Protein AF-A0A1V1NSJ6-F1 (afdb_monomer)

pLDDT: mean 90.1, std 6.41, range [59.19, 97.81]

Mean predicted aligned error: 5.03 Å

Secondary structure (DSSP, 8-state):
--HHHHHHHHHHHHHH--SSS----------TTSHHHHHHHHTT-S-SS-HHHHHHHH---TTS--S--STTS-HHHHHHHHHHHHHHHHHHHHHHHHHHHHHHHHHHHHS--PPTT--S----

Organism: NCBI:txid890399

Foldseek 3Di:
DDLVVLVVVLVVCLVPPPLPDQDADWDDQLQPPDPLLVVCVVVVQADPPCRNVSSVVQCPDRRFQSGPSPVVADSVRVSVSRVVSSVSSVVSSVVVVVVVVVVQVCCCPVVVDHPDPDPDDDDD

Radius of gyration: 20.66 Å; Cα contacts (8 Å, |Δi|>4): 93; chains: 1; bounding box: 44×29×56 Å

Structure (mmCIF, N/CA/C/O backbone):
data_AF-A0A1V1NSJ6-F1
#
_entry.id   AF-A0A1V1NSJ6-F1
#
loop_
_atom_site.group_PDB
_atom_site.id
_atom_site.type_symbol
_atom_site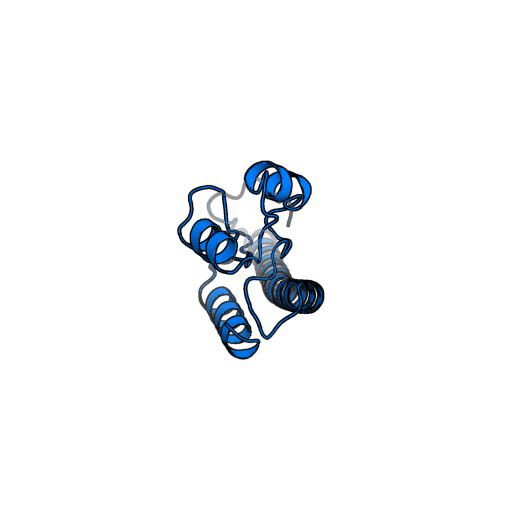.label_atom_id
_atom_site.label_alt_id
_atom_site.label_comp_id
_atom_site.label_asym_id
_atom_site.label_entity_id
_atom_site.label_seq_id
_atom_site.pdbx_PDB_ins_code
_atom_site.Cartn_x
_atom_site.Cartn_y
_atom_site.Cartn_z
_atom_site.occupancy
_atom_site.B_iso_or_equiv
_atom_site.auth_seq_id
_atom_site.auth_comp_id
_atom_site.auth_asym_id
_atom_site.auth_atom_id
_atom_site.pdbx_PDB_model_num
ATOM 1 N N . ASP A 1 1 ? -5.123 -8.841 10.507 1.00 81.50 1 ASP A N 1
ATOM 2 C CA . ASP A 1 1 ? -3.839 -8.876 9.782 1.00 81.50 1 ASP A CA 1
ATOM 3 C C . ASP A 1 1 ? -2.675 -8.713 10.741 1.00 81.50 1 ASP A C 1
ATOM 5 O O . ASP A 1 1 ? -2.876 -8.225 11.846 1.00 81.50 1 ASP A O 1
ATOM 9 N N . THR A 1 2 ? -1.492 -9.155 10.332 1.00 88.75 2 THR A N 1
ATOM 10 C CA . THR A 1 2 ? -0.209 -8.993 11.025 1.00 88.75 2 THR A CA 1
ATOM 11 C C . THR A 1 2 ? 0.884 -8.664 9.999 1.00 88.75 2 THR A C 1
ATOM 13 O O . THR A 1 2 ? 0.650 -8.695 8.789 1.00 88.75 2 THR A O 1
ATOM 16 N N . ASP A 1 3 ? 2.095 -8.400 10.474 1.00 89.44 3 ASP A N 1
ATOM 17 C CA . ASP A 1 3 ? 3.329 -8.379 9.677 1.00 89.44 3 ASP A CA 1
ATOM 18 C C . ASP A 1 3 ? 3.437 -9.558 8.693 1.00 89.44 3 ASP A C 1
ATOM 20 O O . ASP A 1 3 ? 3.545 -9.355 7.489 1.00 89.44 3 ASP A O 1
ATOM 24 N N . LYS A 1 4 ? 3.262 -10.791 9.171 1.00 93.75 4 LYS A N 1
ATOM 25 C CA . LYS A 1 4 ? 3.343 -12.013 8.359 1.00 93.75 4 LYS A CA 1
ATOM 26 C C . LYS A 1 4 ? 2.284 -12.093 7.267 1.00 93.75 4 LYS A C 1
ATOM 28 O O . LYS A 1 4 ? 2.521 -12.691 6.219 1.00 93.75 4 LYS A O 1
ATOM 33 N N . THR A 1 5 ? 1.078 -11.570 7.502 1.00 95.00 5 THR A N 1
ATOM 34 C CA . THR A 1 5 ? 0.053 -11.548 6.444 1.00 95.00 5 THR A CA 1
ATOM 35 C C . THR A 1 5 ? 0.359 -10.472 5.408 1.00 95.00 5 THR A C 1
ATOM 37 O O . THR A 1 5 ? 0.084 -10.686 4.230 1.00 95.00 5 THR A O 1
ATOM 40 N N . LEU A 1 6 ? 0.964 -9.354 5.825 1.00 95.69 6 LEU A N 1
ATOM 41 C CA . LEU A 1 6 ? 1.423 -8.305 4.919 1.00 95.69 6 LEU A CA 1
ATOM 42 C C . LEU A 1 6 ? 2.605 -8.775 4.058 1.00 95.69 6 LEU A C 1
ATOM 44 O O . LEU A 1 6 ? 2.581 -8.568 2.849 1.00 95.69 6 LEU A O 1
ATOM 48 N N . GLU A 1 7 ? 3.578 -9.478 4.642 1.00 97.19 7 GLU A N 1
ATOM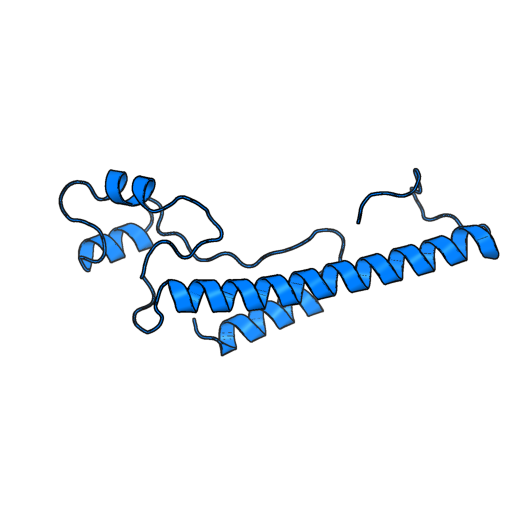 49 C CA . GLU A 1 7 ? 4.691 -10.112 3.918 1.00 97.19 7 GLU A CA 1
ATOM 50 C C . GLU A 1 7 ? 4.182 -11.033 2.805 1.00 97.19 7 GLU A C 1
ATOM 52 O O . GLU A 1 7 ? 4.567 -10.887 1.648 1.00 97.19 7 GLU A O 1
ATOM 57 N N . LYS A 1 8 ? 3.222 -11.912 3.115 1.00 97.69 8 LYS A N 1
ATOM 58 C CA . LYS A 1 8 ? 2.601 -12.793 2.113 1.00 97.69 8 LYS A CA 1
ATOM 59 C C . LYS A 1 8 ? 1.876 -12.025 1.009 1.00 97.69 8 LYS A C 1
ATOM 61 O O . LYS A 1 8 ? 1.865 -12.470 -0.136 1.00 97.69 8 LYS A O 1
ATOM 66 N N . ALA A 1 9 ? 1.255 -10.890 1.332 1.00 96.69 9 ALA A N 1
ATOM 67 C CA . ALA A 1 9 ? 0.618 -10.041 0.330 1.00 96.69 9 ALA A CA 1
ATOM 68 C C . ALA A 1 9 ? 1.659 -9.398 -0.605 1.00 96.69 9 ALA A C 1
ATOM 70 O O . ALA A 1 9 ? 1.452 -9.373 -1.818 1.00 96.69 9 ALA A O 1
ATOM 71 N N . VAL A 1 10 ? 2.794 -8.945 -0.061 1.00 97.31 10 VAL A N 1
ATOM 72 C CA . VAL A 1 10 ? 3.933 -8.437 -0.843 1.00 97.31 10 VAL A CA 1
ATOM 73 C C . VAL A 1 10 ? 4.500 -9.532 -1.744 1.00 97.31 10 VAL A C 1
ATOM 75 O O . VAL A 1 10 ? 4.651 -9.314 -2.945 1.00 97.31 10 VAL A O 1
ATOM 78 N N . GLU A 1 11 ? 4.754 -10.726 -1.204 1.00 97.00 11 GLU A N 1
ATOM 79 C CA . GLU A 1 11 ? 5.225 -11.886 -1.972 1.00 97.00 11 GLU A CA 1
ATOM 80 C C . GLU A 1 11 ? 4.268 -12.240 -3.111 1.00 97.00 11 GLU A C 1
ATOM 82 O O . GLU A 1 11 ? 4.705 -12.476 -4.240 1.00 97.00 11 GLU A O 1
ATOM 87 N N . PHE A 1 12 ? 2.961 -12.239 -2.840 1.00 96.12 12 PHE A N 1
ATOM 88 C CA . PHE A 1 12 ? 1.938 -12.491 -3.846 1.00 96.12 12 PHE A CA 1
ATOM 89 C C . PHE A 1 12 ? 1.986 -11.445 -4.967 1.00 96.12 12 PHE A C 1
ATOM 91 O O . PHE A 1 12 ? 2.106 -11.807 -6.136 1.00 96.12 12 PHE A O 1
ATOM 98 N N . ILE A 1 13 ? 1.964 -10.150 -4.635 1.00 95.06 13 ILE A N 1
ATOM 99 C CA . ILE A 1 13 ? 2.031 -9.074 -5.638 1.00 95.06 13 ILE A CA 1
ATOM 100 C C . ILE A 1 13 ? 3.313 -9.193 -6.467 1.00 95.06 13 ILE A C 1
ATOM 102 O O . ILE A 1 13 ? 3.266 -9.138 -7.692 1.00 95.06 13 ILE A O 1
ATOM 106 N N . ASN A 1 14 ? 4.449 -9.428 -5.819 1.00 94.31 14 ASN A N 1
ATOM 107 C CA . ASN A 1 14 ? 5.734 -9.561 -6.490 1.00 94.31 14 ASN A CA 1
ATOM 108 C C . ASN A 1 14 ? 5.816 -10.802 -7.395 1.00 94.31 14 ASN A C 1
ATOM 110 O O . ASN A 1 14 ? 6.486 -10.761 -8.426 1.00 94.31 14 ASN A O 1
ATOM 114 N N . SER A 1 15 ? 5.145 -11.896 -7.040 1.00 94.12 15 SER A N 1
ATOM 115 C CA . SER A 1 15 ? 5.178 -13.140 -7.822 1.00 94.12 15 SER A CA 1
ATOM 116 C C . SER A 1 15 ? 4.276 -13.100 -9.054 1.00 94.12 15 SER A C 1
ATOM 118 O O . SER A 1 15 ? 4.559 -13.788 -10.032 1.00 94.12 15 SER A O 1
ATOM 120 N N . TYR A 1 16 ? 3.194 -12.319 -9.006 1.00 91.19 16 TYR A N 1
ATOM 121 C CA . TYR A 1 16 ? 2.142 -12.341 -10.028 1.00 91.19 16 TYR A CA 1
ATOM 122 C C . TYR A 1 16 ? 1.935 -11.009 -10.759 1.00 91.19 16 TYR A C 1
ATOM 124 O O . TYR A 1 16 ? 1.131 -10.955 -11.687 1.00 91.19 16 TYR A O 1
ATOM 132 N N . SER A 1 17 ? 2.633 -9.938 -10.374 1.00 86.75 17 SER A N 1
ATOM 133 C CA . SER A 1 17 ? 2.626 -8.689 -11.137 1.00 86.75 17 SER A CA 1
ATOM 134 C C . SER A 1 17 ? 3.339 -8.883 -12.476 1.00 86.75 17 SER A C 1
ATOM 136 O O . SER A 1 17 ? 4.466 -9.374 -12.526 1.00 86.75 17 SER A O 1
ATOM 138 N N . ASP A 1 18 ? 2.688 -8.467 -13.558 1.00 83.31 18 ASP A N 1
ATOM 139 C CA . ASP A 1 18 ? 3.237 -8.461 -14.918 1.00 83.31 18 ASP A CA 1
ATOM 140 C C . ASP A 1 18 ? 4.148 -7.248 -15.188 1.00 83.31 18 ASP A C 1
ATOM 142 O O . ASP A 1 18 ? 4.710 -7.120 -16.276 1.00 83.31 18 ASP A O 1
ATOM 146 N N . GLY A 1 19 ? 4.306 -6.358 -14.200 1.00 79.19 19 GLY A N 1
ATOM 147 C CA . GLY A 1 19 ? 5.147 -5.166 -14.293 1.00 79.19 19 GLY A CA 1
ATOM 148 C C . GLY A 1 19 ? 4.603 -4.084 -15.230 1.00 79.19 19 GLY A C 1
ATOM 149 O O . GLY A 1 19 ? 5.332 -3.141 -15.536 1.00 79.19 19 GLY A O 1
ATOM 150 N N . VAL A 1 20 ? 3.348 -4.198 -15.687 1.00 81.06 20 VAL A N 1
ATOM 151 C CA . VAL A 1 20 ? 2.711 -3.202 -16.567 1.00 81.06 20 VAL A CA 1
ATOM 152 C C . VAL A 1 20 ? 2.261 -1.976 -15.774 1.00 81.06 20 VAL A C 1
ATOM 154 O O . VAL A 1 20 ? 2.381 -0.850 -16.251 1.00 81.06 20 VAL A O 1
ATOM 157 N N . GLU A 1 21 ? 1.770 -2.185 -14.553 1.00 86.62 21 GLU A N 1
ATOM 158 C CA . GLU A 1 21 ? 1.308 -1.123 -13.660 1.00 86.62 21 GLU A CA 1
ATOM 159 C C . GLU A 1 21 ? 1.955 -1.258 -12.280 1.00 86.62 21 GLU A C 1
ATOM 161 O O . GLU A 1 21 ? 2.067 -2.358 -11.728 1.00 86.62 21 GLU A O 1
ATOM 166 N N . LEU A 1 22 ? 2.315 -0.123 -11.679 1.00 90.81 22 LEU A N 1
ATOM 167 C CA . LEU A 1 22 ? 2.715 -0.081 -10.279 1.00 90.81 22 LEU A CA 1
ATOM 168 C C . LEU A 1 22 ? 1.496 -0.365 -9.389 1.00 90.81 22 LEU A C 1
ATOM 170 O O . LEU A 1 22 ? 0.505 0.367 -9.400 1.00 90.81 22 LEU A O 1
ATOM 174 N N . ARG A 1 23 ? 1.584 -1.431 -8.591 1.00 91.25 23 ARG A N 1
ATOM 175 C CA . ARG A 1 23 ? 0.607 -1.766 -7.548 1.00 91.25 23 ARG A CA 1
ATOM 176 C C . ARG A 1 23 ? 1.097 -1.254 -6.194 1.00 91.25 23 ARG A C 1
ATOM 178 O O . ARG A 1 23 ? 2.295 -1.235 -5.936 1.00 91.25 23 ARG A O 1
ATOM 185 N N . THR A 1 24 ? 0.163 -0.894 -5.320 1.00 93.38 24 THR A N 1
ATOM 186 C CA . THR A 1 24 ? 0.430 -0.592 -3.908 1.00 93.38 24 THR A CA 1
ATOM 187 C C . THR A 1 24 ? -0.591 -1.299 -3.022 1.00 93.38 24 THR A C 1
ATOM 189 O O . THR A 1 24 ? -1.707 -1.609 -3.448 1.00 93.38 24 THR A O 1
ATOM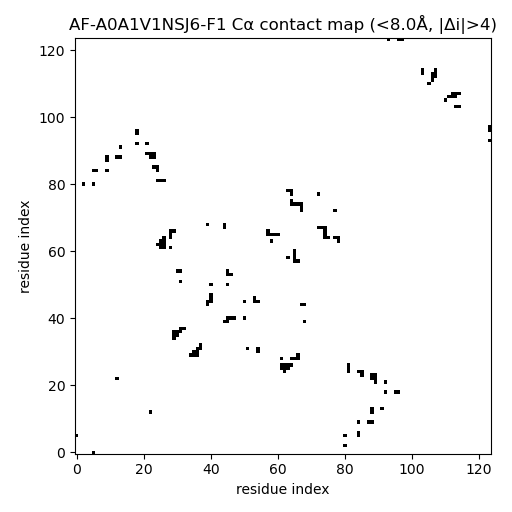 192 N N . ILE A 1 25 ? -0.203 -1.570 -1.781 1.00 95.44 25 ILE A N 1
ATOM 193 C CA . ILE A 1 25 ? -1.083 -2.026 -0.711 1.00 95.44 25 ILE A CA 1
ATOM 194 C C . ILE A 1 25 ? -1.589 -0.796 0.039 1.00 95.44 25 ILE A C 1
ATOM 196 O O . ILE A 1 25 ? -0.811 0.070 0.443 1.00 95.44 25 ILE A O 1
ATOM 200 N N . ARG A 1 26 ? -2.906 -0.747 0.248 1.00 93.94 26 ARG A N 1
ATOM 201 C CA . ARG A 1 26 ? -3.587 0.311 0.995 1.00 93.94 26 ARG A CA 1
ATOM 202 C C . ARG A 1 26 ? -4.303 -0.253 2.212 1.00 93.94 26 ARG A C 1
ATOM 204 O O . ARG A 1 26 ? -4.824 -1.369 2.140 1.00 93.94 26 ARG A O 1
ATOM 211 N N . PRO A 1 27 ? -4.383 0.513 3.307 1.00 92.88 27 PRO A N 1
ATOM 212 C CA . PRO A 1 27 ? -5.156 0.100 4.459 1.00 92.88 27 PRO A CA 1
ATOM 213 C C . PRO A 1 27 ? -6.656 0.132 4.174 1.00 92.88 27 PRO A C 1
ATOM 215 O O . PRO A 1 27 ? -7.170 0.984 3.443 1.00 92.88 27 PRO A O 1
ATOM 218 N N . VAL A 1 28 ? -7.389 -0.768 4.829 1.00 92.31 28 VAL A N 1
ATOM 219 C CA . VAL A 1 28 ? -8.850 -0.689 4.858 1.00 92.31 28 VAL A CA 1
ATOM 220 C C . VAL A 1 28 ? -9.250 0.603 5.567 1.00 92.31 28 VAL A C 1
ATOM 222 O O . VAL A 1 28 ? -8.843 0.865 6.700 1.00 92.31 28 VAL A O 1
ATOM 225 N N . THR A 1 29 ? -10.060 1.413 4.889 1.00 93.25 29 THR A N 1
ATOM 226 C CA . THR A 1 29 ? -10.558 2.684 5.417 1.00 93.25 29 THR A CA 1
ATOM 227 C C . THR A 1 29 ? -12.022 2.528 5.842 1.00 93.25 29 THR A C 1
ATOM 229 O O . THR A 1 29 ? -12.845 2.103 5.026 1.00 93.25 29 THR A O 1
ATOM 232 N N . PRO A 1 30 ? -12.386 2.875 7.091 1.00 94.31 30 PRO A N 1
ATOM 233 C CA . PRO A 1 30 ? -13.761 2.810 7.573 1.00 94.31 30 PRO A CA 1
ATOM 234 C C . PRO A 1 30 ? -14.576 3.995 7.045 1.00 94.31 30 PRO A C 1
ATOM 236 O O . PRO A 1 30 ? -14.853 4.932 7.782 1.00 94.31 30 PRO A O 1
ATOM 239 N N . TYR A 1 31 ? -14.941 3.998 5.765 1.00 94.94 31 TYR A N 1
ATOM 240 C CA . TYR A 1 31 ? -15.757 5.081 5.206 1.00 94.94 31 TYR A CA 1
ATOM 241 C C . TYR A 1 31 ? -17.132 5.169 5.897 1.00 94.94 31 TYR A C 1
ATOM 243 O O . TYR A 1 31 ? -17.697 4.120 6.228 1.00 94.94 31 TYR A O 1
ATOM 251 N N . PRO A 1 32 ? -17.702 6.376 6.091 1.00 94.94 32 PRO A N 1
ATOM 252 C CA . PRO A 1 32 ? -19.052 6.537 6.626 1.00 94.94 32 PRO A CA 1
ATOM 253 C C . PRO A 1 32 ? -20.078 5.673 5.880 1.00 94.94 32 PRO A C 1
ATOM 255 O O . PRO A 1 32 ? -20.129 5.689 4.651 1.00 94.94 32 PRO A O 1
ATOM 258 N N . GLY A 1 33 ? -20.879 4.906 6.626 1.00 93.44 33 GLY A N 1
ATOM 259 C CA . GLY A 1 33 ? -21.853 3.953 6.074 1.00 93.44 33 GLY A CA 1
ATOM 260 C C . GLY A 1 33 ? -21.287 2.569 5.726 1.00 93.44 33 GLY A C 1
ATOM 261 O O . GLY A 1 33 ? -22.022 1.716 5.235 1.00 93.44 33 GLY A O 1
ATOM 262 N N . SER A 1 34 ? -19.995 2.319 5.968 1.00 96.19 34 SER A N 1
ATOM 263 C CA . SER A 1 34 ? -19.424 0.970 5.895 1.00 96.19 34 SER A CA 1
ATOM 264 C C . SER A 1 34 ? -19.663 0.188 7.188 1.00 96.19 34 SER A C 1
ATOM 266 O O . SER A 1 34 ? -19.645 0.752 8.281 1.00 96.19 34 SER A O 1
ATOM 268 N N . ALA A 1 35 ? -19.762 -1.141 7.081 1.00 96.19 35 ALA A N 1
ATOM 269 C CA . ALA A 1 35 ? -19.882 -2.015 8.251 1.00 96.19 35 ALA A CA 1
ATOM 270 C C . ALA A 1 35 ? -18.718 -1.839 9.247 1.00 96.19 35 ALA A C 1
ATOM 272 O O . ALA A 1 35 ? -18.905 -1.970 10.456 1.00 96.19 35 ALA A O 1
ATOM 273 N N . LEU A 1 36 ? -17.515 -1.514 8.754 1.00 94.25 36 LEU A N 1
ATOM 274 C CA . LEU A 1 36 ? -16.372 -1.217 9.614 1.00 94.25 36 LEU A CA 1
ATOM 275 C C . LEU A 1 36 ? -16.568 0.102 10.370 1.00 94.25 36 LEU A C 1
ATOM 277 O O . LEU A 1 36 ? -16.298 0.153 11.563 1.00 94.25 36 LEU A O 1
ATOM 281 N N . PHE A 1 37 ? -17.060 1.153 9.713 1.00 95.00 37 PHE A N 1
ATOM 282 C CA . PHE A 1 37 ? -17.364 2.421 10.377 1.00 95.00 37 PHE A CA 1
ATOM 283 C C . PHE A 1 37 ? -18.421 2.248 11.471 1.00 95.00 37 PHE A C 1
ATOM 285 O O . PHE A 1 37 ? -18.205 2.696 12.597 1.00 95.00 37 PHE A O 1
ATOM 292 N N . ASP A 1 38 ? -19.507 1.532 11.174 1.00 94.62 38 ASP A N 1
ATOM 293 C CA . ASP A 1 38 ? -20.578 1.268 12.141 1.00 94.62 38 ASP A CA 1
ATOM 294 C C . ASP A 1 38 ? -20.060 0.481 13.349 1.00 94.62 38 ASP A C 1
ATOM 296 O O . ASP A 1 38 ? -20.359 0.822 14.494 1.00 94.62 38 ASP A O 1
ATOM 300 N N . LYS A 1 39 ? -19.209 -0.524 13.108 1.00 93.81 39 LYS A N 1
ATOM 301 C CA . LYS A 1 39 ? -18.537 -1.281 14.167 1.00 93.81 39 LYS A CA 1
ATOM 302 C C . LYS A 1 39 ? -17.662 -0.379 15.044 1.00 93.81 39 LYS A C 1
ATOM 304 O O . LYS A 1 39 ? -17.770 -0.427 16.265 1.00 93.81 39 LYS A O 1
ATOM 309 N N . LEU A 1 40 ? -16.826 0.471 14.447 1.00 92.19 40 LEU A N 1
ATOM 310 C CA . LEU A 1 40 ? -15.953 1.378 15.203 1.00 92.19 40 LEU A CA 1
ATOM 311 C C . LEU A 1 40 ? -16.742 2.424 15.999 1.00 92.19 40 LEU A C 1
ATOM 313 O O . LEU A 1 40 ? -16.309 2.818 17.082 1.00 92.19 40 LEU A O 1
ATOM 317 N N . LEU A 1 41 ? -17.895 2.862 15.490 1.00 92.62 41 LEU A N 1
ATOM 318 C CA . LEU A 1 41 ? -18.799 3.752 16.212 1.00 92.62 41 LEU A CA 1
ATOM 319 C C . LEU A 1 41 ? -19.403 3.055 17.440 1.00 92.62 41 LEU A C 1
ATOM 321 O O . LEU A 1 41 ? -19.390 3.628 18.527 1.00 92.62 41 LEU A O 1
ATOM 325 N N . GLN A 1 42 ? -19.880 1.817 17.282 1.00 92.88 42 GLN A N 1
ATOM 326 C CA . GLN A 1 42 ? -20.429 1.007 18.379 1.00 92.88 42 GLN A CA 1
ATOM 327 C C . GLN A 1 42 ? -19.382 0.693 19.456 1.00 92.88 42 GLN A C 1
ATOM 329 O O . GLN A 1 42 ? -19.697 0.698 20.642 1.00 92.88 42 GLN A O 1
ATOM 334 N N . GLU A 1 43 ? -18.129 0.471 19.056 1.00 90.94 43 GLU A N 1
ATOM 335 C CA . GLU A 1 43 ? -16.999 0.237 19.962 1.00 90.94 43 GLU A CA 1
ATOM 336 C C . GLU A 1 43 ? -16.462 1.521 20.629 1.00 90.94 43 GLU A C 1
ATOM 338 O O . GLU A 1 43 ? -15.511 1.455 21.405 1.00 90.94 43 GLU A O 1
ATOM 343 N N . GLY A 1 44 ? -17.024 2.698 20.323 1.00 88.31 44 GLY A N 1
ATOM 344 C CA . GLY A 1 44 ? -16.563 3.980 20.872 1.00 88.31 44 GLY A CA 1
ATOM 345 C C . GLY A 1 44 ? -15.188 4.426 20.359 1.00 88.31 44 GLY A C 1
ATOM 346 O O . GLY A 1 44 ? -14.547 5.282 20.964 1.00 88.31 44 GLY A O 1
ATOM 347 N N . ARG A 1 45 ? -14.720 3.856 19.241 1.00 86.50 45 ARG A N 1
ATOM 348 C CA . ARG A 1 45 ? -13.436 4.189 18.593 1.00 86.50 45 ARG A CA 1
ATOM 349 C C . ARG A 1 45 ? -13.530 5.395 17.652 1.00 86.50 45 ARG A C 1
ATOM 351 O O . ARG A 1 45 ? -12.506 5.902 17.196 1.00 86.50 45 ARG A O 1
ATOM 358 N N . LEU A 1 46 ? -14.744 5.856 17.358 1.00 86.69 46 LEU A N 1
ATOM 359 C CA . LEU A 1 46 ? -15.029 7.108 16.654 1.00 86.69 46 LEU A CA 1
ATOM 360 C C . LEU A 1 46 ? -15.649 8.120 17.621 1.00 86.69 46 LEU A C 1
ATOM 362 O O . LEU A 1 46 ? -16.344 7.743 18.563 1.00 86.69 46 LEU A O 1
ATOM 366 N N . GLN A 1 47 ? -15.417 9.414 17.386 1.00 83.56 47 GLN A N 1
ATOM 367 C CA . GLN A 1 47 ? -15.948 10.468 18.251 1.00 83.56 47 GLN A CA 1
ATOM 368 C C . GLN A 1 47 ? -17.487 10.460 18.265 1.00 83.56 47 GLN A C 1
ATOM 370 O O . GLN A 1 47 ? -18.134 10.645 17.231 1.00 83.56 47 GLN A O 1
ATOM 375 N N . SER A 1 48 ? -18.075 10.307 19.456 1.00 70.56 48 SER A N 1
ATOM 376 C CA . SER A 1 48 ? -19.522 10.380 19.669 1.00 70.56 48 SER A CA 1
ATOM 377 C C . SER A 1 48 ? -20.013 11.827 19.540 1.00 70.56 48 SER A C 1
ATOM 379 O O . SER A 1 48 ? -19.524 12.711 20.243 1.00 70.56 48 SER A O 1
ATOM 381 N N . GLY A 1 49 ? -20.973 12.076 18.646 1.00 85.12 49 GLY A N 1
ATOM 382 C CA . GLY A 1 49 ? -21.609 13.385 18.437 1.00 85.12 49 GLY A CA 1
ATOM 383 C C . GLY A 1 49 ? -21.599 13.829 16.974 1.00 85.12 49 GLY A C 1
ATOM 384 O O . GLY A 1 49 ? -22.653 14.134 16.427 1.00 85.12 49 GLY A O 1
ATOM 385 N N . ASN A 1 50 ? -20.434 13.786 16.321 1.00 91.62 50 ASN A N 1
ATOM 386 C CA . ASN A 1 50 ? -20.316 14.002 14.875 1.00 91.62 50 ASN A CA 1
ATOM 387 C C . ASN A 1 50 ? -19.242 13.085 14.250 1.00 91.62 50 ASN A C 1
ATOM 389 O O . ASN A 1 50 ? -18.157 13.543 13.881 1.00 91.62 50 ASN A O 1
ATOM 393 N N . PRO A 1 51 ? -19.508 11.76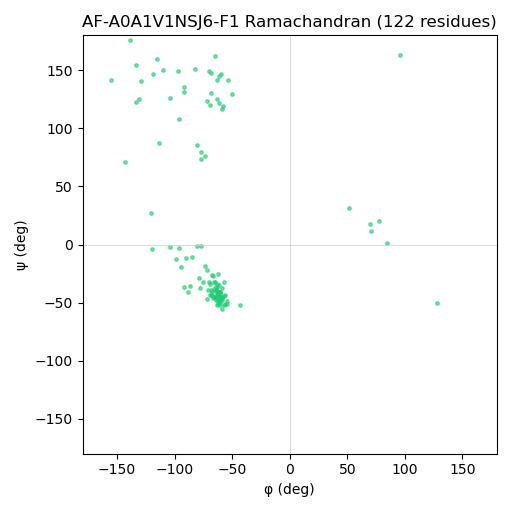9 14.152 1.00 91.44 51 PRO A N 1
ATOM 394 C CA . PRO A 1 51 ? -18.512 10.795 13.702 1.00 91.44 51 PRO A CA 1
ATOM 395 C C . PRO A 1 51 ? -18.133 10.967 12.223 1.00 91.44 51 PRO A C 1
ATOM 397 O O . PRO A 1 51 ? -17.017 10.628 11.834 1.00 91.44 51 PRO A O 1
ATOM 400 N N . ILE A 1 52 ? -19.031 11.527 11.404 1.00 94.00 52 ILE A N 1
ATOM 401 C CA . ILE A 1 52 ? -18.778 11.802 9.983 1.00 94.00 52 ILE A CA 1
ATOM 402 C C . ILE A 1 52 ? -17.801 12.973 9.829 1.00 94.00 52 ILE A C 1
ATOM 404 O O . ILE A 1 52 ? -16.826 12.864 9.091 1.00 94.00 52 ILE A O 1
ATOM 408 N N . GLU A 1 53 ? -18.015 14.078 10.548 1.00 93.81 53 GLU A N 1
ATOM 409 C CA . GLU A 1 53 ? -17.072 15.205 10.540 1.00 93.81 53 GLU A CA 1
ATOM 410 C C . GLU A 1 53 ? -15.706 14.790 11.100 1.00 93.81 53 GLU A C 1
ATOM 412 O O . GLU A 1 53 ? -14.671 15.102 10.508 1.00 93.81 53 GLU A O 1
ATOM 417 N N . TYR A 1 54 ? -15.695 14.015 12.192 1.00 90.94 54 TYR A N 1
ATOM 418 C CA . TYR A 1 54 ? -14.466 13.441 12.741 1.00 90.94 54 TYR A CA 1
ATOM 419 C C . TYR A 1 54 ? -13.711 12.611 11.696 1.00 90.94 54 TYR A C 1
ATOM 421 O O . TYR A 1 54 ? -12.492 12.745 11.570 1.00 90.94 54 TYR A O 1
ATOM 429 N N . PHE A 1 55 ? -14.430 11.793 10.918 1.00 93.06 55 PHE A N 1
ATOM 430 C CA . PHE A 1 55 ? -13.838 11.008 9.843 1.00 93.06 55 PHE A CA 1
ATOM 431 C C . PHE A 1 55 ? -13.148 11.898 8.808 1.00 93.06 55 PHE A C 1
ATOM 433 O O . PHE A 1 55 ? -11.954 11.730 8.582 1.00 93.06 55 PHE A O 1
ATOM 440 N N . TYR A 1 56 ? -13.851 12.873 8.225 1.00 92.69 56 TYR A N 1
ATOM 441 C CA . TYR A 1 56 ? -13.280 13.719 7.169 1.00 92.69 56 TYR A CA 1
ATOM 442 C C . TYR A 1 56 ? -12.151 14.630 7.658 1.00 92.69 56 TYR A C 1
ATOM 444 O O . TYR A 1 56 ? -11.255 14.961 6.889 1.00 92.69 56 TYR A O 1
ATOM 452 N N . LYS A 1 57 ? -12.143 15.003 8.942 1.00 91.56 57 LYS A N 1
ATOM 453 C CA . LYS A 1 57 ? -11.026 15.744 9.540 1.00 91.56 57 LYS A CA 1
ATOM 454 C C . LYS A 1 57 ? -9.762 14.891 9.672 1.00 91.56 57 LYS A C 1
ATOM 456 O O . LYS A 1 57 ? -8.657 15.420 9.583 1.00 91.56 57 LYS A O 1
ATOM 461 N N . LYS A 1 58 ? -9.917 13.591 9.935 1.00 90.56 58 LYS A N 1
ATOM 462 C CA . LYS A 1 58 ? -8.799 12.670 10.183 1.00 90.56 58 LYS A CA 1
ATOM 463 C C . LYS A 1 58 ? -8.308 11.977 8.912 1.00 90.56 58 LYS A C 1
ATOM 465 O O . LYS A 1 58 ? -7.113 11.748 8.764 1.00 90.56 58 LYS A O 1
ATOM 470 N N . HIS A 1 59 ? -9.219 11.646 8.003 1.00 92.56 59 HIS A N 1
ATOM 471 C CA . HIS A 1 59 ? -8.928 10.971 6.747 1.00 92.56 59 HIS A CA 1
ATOM 472 C C . HIS A 1 59 ? -8.421 11.959 5.692 1.00 92.56 59 HIS A C 1
ATOM 474 O O . HIS A 1 59 ? -9.188 12.481 4.886 1.00 92.56 59 HIS A O 1
ATOM 480 N N . VAL A 1 60 ? -7.116 12.218 5.707 1.00 89.62 60 VAL A N 1
ATOM 481 C CA . VAL A 1 60 ? -6.472 13.146 4.760 1.00 89.62 60 VAL A CA 1
ATOM 482 C C . VAL A 1 60 ? -5.892 12.446 3.530 1.00 89.62 60 VAL A C 1
ATOM 484 O O . VAL A 1 60 ? -5.640 13.095 2.517 1.00 89.62 60 VAL A O 1
ATOM 487 N N . ASN A 1 61 ? -5.657 11.133 3.608 1.00 92.12 61 ASN A N 1
ATOM 488 C CA . ASN A 1 61 ? -5.058 10.349 2.535 1.00 92.12 61 ASN A CA 1
ATOM 489 C C . ASN A 1 61 ? -5.461 8.866 2.642 1.00 92.12 61 ASN A C 1
ATOM 491 O O . ASN A 1 61 ? -5.539 8.322 3.743 1.00 92.12 61 ASN A O 1
ATOM 495 N N . SER A 1 62 ? -5.705 8.217 1.499 1.00 89.94 62 SER A N 1
ATOM 496 C CA . SER A 1 62 ? -6.120 6.808 1.418 1.00 89.94 62 SER A CA 1
ATOM 497 C C . SER A 1 62 ? -5.027 5.796 1.746 1.00 89.94 62 SER A C 1
ATOM 499 O O . SER A 1 62 ? -5.337 4.651 2.057 1.00 89.94 62 SER A O 1
ATOM 501 N N . ASP A 1 63 ? -3.765 6.196 1.637 1.00 92.12 63 ASP A N 1
ATOM 502 C CA . ASP A 1 63 ? -2.601 5.353 1.894 1.00 92.12 63 ASP A CA 1
ATOM 503 C C . ASP A 1 63 ? -2.149 5.432 3.366 1.00 92.12 63 ASP A C 1
ATOM 505 O O . ASP A 1 63 ? -1.380 4.583 3.804 1.00 92.12 63 ASP A O 1
ATOM 509 N N . LEU A 1 64 ? -2.668 6.393 4.148 1.00 92.69 64 LEU A N 1
ATOM 510 C CA . LEU A 1 64 ? -2.392 6.526 5.583 1.00 92.69 64 LEU A CA 1
ATOM 511 C C . LEU A 1 64 ? -3.416 5.777 6.440 1.00 92.69 64 LEU A C 1
ATOM 513 O O . LEU A 1 64 ? -4.634 5.927 6.273 1.00 92.69 64 LEU A O 1
ATOM 517 N N . PHE A 1 65 ? -2.931 5.056 7.447 1.00 91.94 65 PHE A N 1
ATOM 518 C CA . PHE A 1 65 ? -3.736 4.365 8.444 1.00 91.94 65 PHE A CA 1
ATOM 519 C C . PHE A 1 65 ? -4.348 5.362 9.441 1.00 91.94 65 PHE A C 1
ATOM 521 O O . PHE A 1 65 ? -3.935 5.535 10.585 1.00 91.94 65 PHE A O 1
ATOM 528 N N . SER A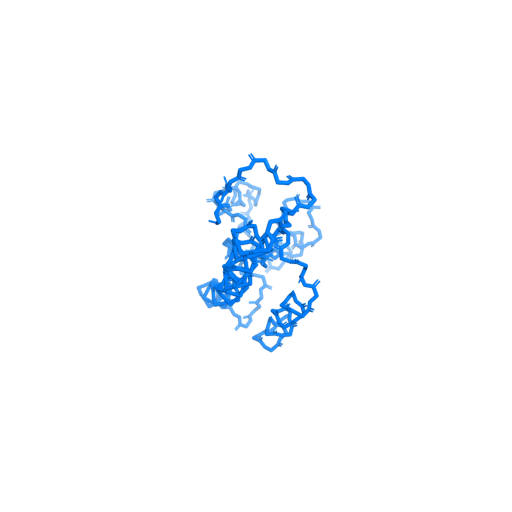 1 66 ? -5.385 6.061 8.985 1.00 88.00 66 SER A N 1
ATOM 529 C CA . SER A 1 66 ? -5.970 7.194 9.710 1.00 88.00 66 SER A CA 1
ATOM 530 C C . SER A 1 66 ? -6.800 6.772 10.938 1.00 88.00 66 SER A C 1
ATOM 532 O O . SER A 1 66 ? -7.039 7.580 11.838 1.00 88.00 66 SER A O 1
ATOM 534 N N . PHE A 1 67 ? -7.235 5.509 11.031 1.00 87.06 67 PHE A N 1
ATOM 535 C CA . PHE A 1 67 ? -8.138 5.027 12.085 1.00 87.06 67 PHE A CA 1
ATOM 536 C C . PHE A 1 67 ? -7.619 3.750 12.730 1.00 87.06 67 PHE A C 1
ATOM 538 O O . PHE A 1 67 ? -7.435 2.747 12.054 1.00 87.06 67 PHE A O 1
ATOM 545 N N . HIS A 1 68 ? -7.485 3.772 14.054 1.00 83.81 68 HIS A N 1
ATOM 546 C CA . HIS A 1 68 ? -7.014 2.637 14.837 1.00 83.81 68 HIS A CA 1
ATOM 547 C C . HIS A 1 68 ? -8.113 1.573 15.012 1.00 83.81 68 HIS A C 1
ATOM 549 O O . HIS A 1 68 ? -8.800 1.511 16.039 1.00 83.81 68 HIS A O 1
ATOM 555 N N . TRP A 1 69 ? -8.308 0.753 13.977 1.00 86.00 69 TRP A N 1
ATOM 556 C CA . TRP A 1 69 ? -9.254 -0.370 13.985 1.00 86.00 69 TRP A CA 1
ATOM 557 C C . TRP A 1 69 ? -8.601 -1.730 14.265 1.00 86.00 69 TRP A C 1
ATOM 559 O O . TRP A 1 69 ? -9.309 -2.690 14.561 1.00 86.00 69 TRP A O 1
ATOM 569 N N . MET A 1 70 ? -7.268 -1.814 14.224 1.00 85.00 70 MET A N 1
ATOM 570 C CA . MET A 1 70 ? -6.494 -2.996 14.613 1.00 85.00 70 MET A CA 1
ATOM 571 C C . MET A 1 70 ? -6.008 -2.843 16.059 1.00 85.00 70 MET A C 1
ATOM 573 O O . MET A 1 70 ? -5.108 -2.045 16.286 1.00 85.00 70 MET A O 1
ATOM 577 N N . PRO A 1 71 ? -6.552 -3.583 17.042 1.00 79.75 71 PRO A N 1
ATOM 578 C CA . PRO A 1 71 ? -6.280 -3.327 18.460 1.00 79.75 71 PRO A CA 1
ATOM 579 C C . PRO A 1 71 ? -4.816 -3.491 18.881 1.00 79.75 71 PRO A C 1
ATOM 581 O O . PRO A 1 71 ? -4.405 -2.900 19.871 1.00 79.75 71 PRO A O 1
ATOM 584 N N . GLU A 1 72 ? -4.050 -4.306 18.155 1.00 86.50 72 GLU A N 1
ATOM 585 C CA . GLU A 1 72 ? -2.674 -4.666 18.520 1.00 86.50 72 GLU A CA 1
ATOM 586 C C . GLU A 1 72 ? -1.603 -3.819 17.821 1.00 86.50 72 GLU A C 1
ATOM 588 O O . GLU A 1 72 ? -0.423 -4.011 18.087 1.00 86.50 72 GLU A O 1
ATOM 593 N N . ILE A 1 73 ? -1.989 -2.897 16.928 1.00 88.38 73 ILE A N 1
ATOM 594 C CA . ILE A 1 73 ? -1.041 -2.113 16.123 1.00 88.38 73 ILE A CA 1
ATOM 595 C C . ILE A 1 73 ? -1.440 -0.642 16.158 1.00 88.38 73 ILE A C 1
ATOM 597 O O . ILE A 1 73 ? -2.556 -0.279 15.779 1.00 88.38 73 ILE A O 1
ATOM 601 N N . THR A 1 74 ? -0.533 0.224 16.600 1.00 90.62 74 THR A N 1
ATOM 602 C CA . THR A 1 74 ? -0.740 1.678 16.539 1.00 90.62 74 THR A CA 1
ATOM 603 C C . THR A 1 74 ? -0.824 2.176 15.092 1.00 90.62 74 THR A C 1
ATOM 605 O O . THR A 1 74 ? -0.404 1.499 14.154 1.00 90.62 74 THR A O 1
ATOM 608 N N . ASN A 1 75 ? -1.360 3.380 14.880 1.00 89.94 75 ASN A N 1
ATOM 609 C CA . ASN A 1 75 ? -1.419 3.951 13.532 1.00 89.94 75 ASN A CA 1
ATOM 610 C C . ASN A 1 75 ? -0.017 4.121 12.932 1.00 89.94 75 ASN A C 1
ATOM 612 O O . ASN A 1 75 ? 0.204 3.801 11.770 1.00 89.94 75 ASN A O 1
ATOM 616 N N . GLU A 1 76 ? 0.940 4.561 13.745 1.00 91.81 76 GLU A N 1
ATOM 617 C CA . GLU A 1 76 ? 2.323 4.780 13.341 1.00 91.81 76 GLU A CA 1
ATOM 618 C C . GLU A 1 76 ? 3.034 3.473 12.970 1.00 91.81 76 GLU A C 1
ATOM 620 O O . GLU A 1 76 ? 3.843 3.444 12.041 1.00 91.81 76 GLU A O 1
ATOM 625 N N . GLU A 1 77 ? 2.762 2.383 13.689 1.00 93.31 77 GLU A N 1
ATOM 626 C CA . GLU A 1 77 ? 3.277 1.056 13.343 1.00 93.31 77 GLU A CA 1
ATOM 627 C C . GLU A 1 77 ? 2.652 0.546 12.044 1.00 93.31 77 GLU A C 1
ATOM 629 O O . GLU A 1 77 ? 3.383 0.077 11.171 1.00 93.31 77 GLU A O 1
ATOM 634 N N . ALA A 1 78 ? 1.338 0.709 11.869 1.00 93.38 78 ALA A N 1
ATOM 635 C CA . ALA A 1 78 ? 0.655 0.336 10.634 1.00 93.38 78 ALA A CA 1
ATOM 636 C C . ALA A 1 78 ? 1.211 1.109 9.424 1.00 93.38 78 ALA A C 1
ATOM 638 O O . ALA A 1 78 ? 1.511 0.505 8.394 1.00 93.38 78 ALA A O 1
ATOM 639 N N . ASP A 1 79 ? 1.436 2.418 9.560 1.00 94.00 79 ASP A N 1
ATOM 640 C CA . ASP A 1 79 ? 2.030 3.247 8.507 1.00 94.00 79 ASP A CA 1
ATOM 641 C C . ASP A 1 79 ? 3.470 2.822 8.179 1.00 94.00 79 ASP A C 1
ATOM 643 O O . ASP A 1 79 ? 3.844 2.756 7.007 1.00 94.00 79 ASP A O 1
ATOM 647 N N . LYS A 1 80 ? 4.284 2.457 9.181 1.00 95.50 80 LYS A N 1
ATOM 648 C CA . LYS A 1 80 ? 5.639 1.914 8.951 1.00 95.50 80 LYS A CA 1
ATOM 649 C C . LYS A 1 80 ? 5.610 0.581 8.207 1.00 95.50 80 LYS A C 1
ATOM 651 O O . LYS A 1 80 ? 6.441 0.355 7.327 1.00 95.50 80 LYS A O 1
ATOM 656 N N . MET A 1 81 ? 4.665 -0.292 8.547 1.00 95.38 81 MET A N 1
ATOM 657 C CA . MET A 1 81 ? 4.481 -1.575 7.871 1.00 95.38 81 MET A CA 1
ATOM 658 C C . MET A 1 81 ? 4.057 -1.376 6.411 1.00 95.38 81 MET A C 1
ATOM 660 O O . MET A 1 81 ? 4.633 -1.990 5.514 1.00 95.38 81 MET A O 1
ATOM 664 N N . LEU A 1 82 ? 3.101 -0.477 6.157 1.00 95.81 82 LEU A N 1
ATOM 665 C CA . LEU A 1 82 ? 2.658 -0.119 4.807 1.00 95.81 82 LEU A CA 1
ATOM 666 C C . LEU A 1 82 ? 3.775 0.527 3.989 1.00 95.81 82 LEU A C 1
ATOM 668 O O . LEU A 1 82 ? 3.927 0.209 2.811 1.00 95.81 82 LEU A O 1
ATOM 672 N N . TYR A 1 83 ? 4.577 1.397 4.607 1.00 96.75 83 TYR A N 1
ATOM 673 C CA . TYR A 1 83 ? 5.756 1.980 3.975 1.00 96.75 83 TYR A CA 1
ATOM 674 C C . TYR A 1 83 ? 6.724 0.890 3.510 1.00 96.75 83 TYR A C 1
ATOM 676 O O . TYR A 1 83 ? 7.087 0.863 2.336 1.00 96.75 83 TYR A O 1
ATOM 684 N N . TRP A 1 84 ? 7.102 -0.032 4.401 1.00 97.56 84 TRP A N 1
ATOM 685 C CA . TRP A 1 84 ? 7.982 -1.146 4.050 1.00 97.56 84 TRP A CA 1
ATOM 686 C C . TRP A 1 84 ? 7.408 -1.967 2.886 1.00 97.56 84 TRP A C 1
ATOM 688 O O . TRP A 1 84 ? 8.080 -2.150 1.873 1.00 97.56 84 TRP A O 1
ATOM 698 N N . ALA A 1 85 ? 6.142 -2.379 2.988 1.00 97.50 85 ALA A N 1
ATOM 699 C CA . ALA A 1 85 ? 5.497 -3.206 1.975 1.00 97.50 85 ALA A CA 1
ATOM 700 C C . ALA A 1 85 ? 5.454 -2.522 0.601 1.00 97.50 85 ALA A C 1
ATOM 702 O O . ALA A 1 85 ? 5.792 -3.126 -0.417 1.00 97.50 85 ALA A O 1
ATOM 703 N N . ASN A 1 86 ? 5.076 -1.244 0.567 1.00 97.25 86 ASN A N 1
ATOM 704 C CA . ASN A 1 86 ? 5.000 -0.487 -0.677 1.00 97.25 86 ASN A CA 1
ATOM 705 C C . ASN A 1 86 ? 6.379 -0.188 -1.266 1.00 97.25 86 ASN A C 1
ATOM 707 O O . ASN A 1 86 ? 6.512 -0.181 -2.488 1.00 97.25 86 ASN A O 1
ATOM 711 N N . MET A 1 87 ? 7.411 -0.007 -0.438 1.00 97.81 87 MET A N 1
ATOM 712 C CA . MET A 1 87 ? 8.783 0.136 -0.925 1.00 97.81 87 MET A CA 1
ATOM 713 C C . MET A 1 87 ? 9.323 -1.159 -1.533 1.00 97.81 87 MET A C 1
ATOM 715 O O . MET A 1 87 ? 9.978 -1.095 -2.571 1.00 97.81 87 MET A O 1
ATOM 719 N N . GLU A 1 88 ? 9.024 -2.325 -0.958 1.00 97.56 88 GLU A N 1
ATOM 720 C CA . GLU A 1 88 ? 9.405 -3.616 -1.548 1.00 97.56 88 GLU A CA 1
ATOM 721 C C . GLU A 1 88 ? 8.765 -3.820 -2.929 1.00 97.56 88 GLU A C 1
ATOM 723 O O . GLU A 1 88 ? 9.449 -4.170 -3.895 1.00 97.56 88 GLU A O 1
ATOM 728 N N . ILE A 1 89 ? 7.465 -3.534 -3.050 1.00 96.69 89 ILE A N 1
ATOM 729 C CA . ILE A 1 89 ? 6.738 -3.639 -4.323 1.00 96.69 89 ILE A CA 1
ATOM 730 C C . ILE A 1 89 ? 7.286 -2.633 -5.346 1.00 96.69 89 ILE A C 1
ATOM 732 O O . ILE A 1 89 ? 7.558 -2.994 -6.493 1.00 96.69 89 ILE A O 1
ATOM 736 N N . PHE A 1 90 ? 7.492 -1.380 -4.933 1.00 96.06 90 PHE A N 1
ATOM 737 C CA . PHE A 1 90 ? 8.021 -0.324 -5.793 1.00 96.06 90 PHE A CA 1
ATOM 738 C C . PHE A 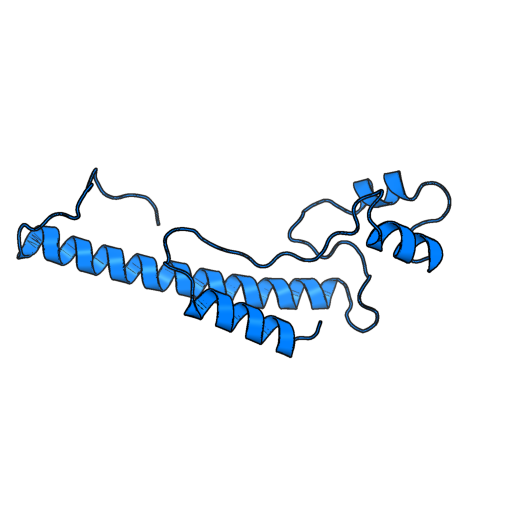1 90 ? 9.430 -0.644 -6.301 1.00 96.06 90 PHE A C 1
ATOM 740 O O . PHE A 1 90 ? 9.694 -0.554 -7.500 1.00 96.06 90 PHE A O 1
ATOM 747 N N . ASN A 1 91 ? 10.331 -1.064 -5.412 1.00 95.12 91 ASN A N 1
ATOM 748 C CA . ASN A 1 91 ? 11.707 -1.391 -5.776 1.00 95.12 91 ASN A CA 1
ATOM 749 C C . ASN A 1 91 ? 11.760 -2.532 -6.794 1.00 95.12 91 ASN A C 1
ATOM 751 O O . ASN A 1 91 ? 12.531 -2.466 -7.755 1.00 95.12 91 ASN A O 1
ATOM 755 N N . LYS A 1 92 ? 10.920 -3.559 -6.620 1.00 94.06 92 LYS A N 1
ATOM 756 C CA . LYS A 1 92 ? 10.819 -4.644 -7.593 1.00 94.06 92 LYS A CA 1
ATOM 757 C C . LYS A 1 92 ? 10.255 -4.167 -8.931 1.00 94.06 92 LYS A C 1
ATOM 759 O O . LYS A 1 92 ? 10.842 -4.491 -9.962 1.00 94.06 92 LYS A O 1
ATOM 764 N N . TYR A 1 93 ? 9.186 -3.369 -8.921 1.00 94.00 93 TYR A N 1
ATOM 765 C CA . TYR A 1 93 ? 8.616 -2.778 -10.135 1.00 94.00 93 TYR A CA 1
ATOM 766 C C . TYR A 1 93 ? 9.675 -2.004 -10.934 1.00 94.00 93 TYR A C 1
ATOM 768 O O . TYR A 1 93 ? 9.894 -2.291 -12.110 1.00 94.00 93 TYR A O 1
ATOM 776 N N . VAL A 1 94 ? 10.405 -1.092 -10.283 1.00 93.00 94 VAL A N 1
ATOM 777 C CA . VAL A 1 94 ? 11.464 -0.298 -10.928 1.00 93.00 94 VAL A CA 1
ATOM 778 C C . VAL A 1 94 ? 12.587 -1.190 -11.457 1.00 93.00 94 VAL A C 1
ATOM 780 O O . VAL A 1 94 ? 13.083 -0.971 -12.564 1.00 93.00 94 VAL A O 1
ATOM 783 N N . LEU A 1 95 ? 13.004 -2.202 -10.690 1.00 92.38 95 LEU A N 1
ATOM 784 C CA . LEU A 1 95 ? 14.060 -3.123 -11.106 1.00 92.38 95 LEU A CA 1
ATOM 785 C C . LEU A 1 95 ? 13.669 -3.907 -12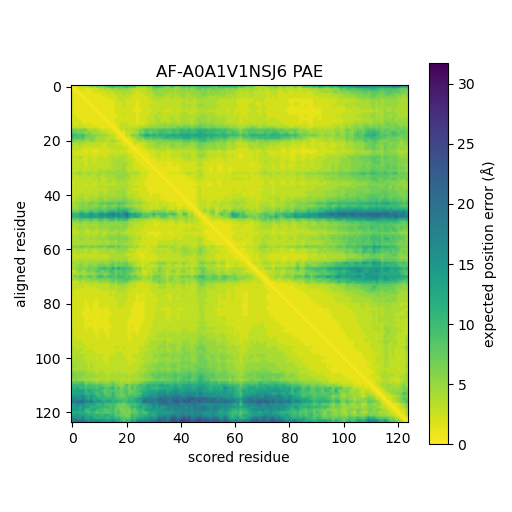.363 1.00 92.38 95 LEU A C 1
ATOM 787 O O . LEU A 1 95 ? 14.478 -4.022 -13.286 1.00 92.38 95 LEU A O 1
ATOM 791 N N . ASP A 1 96 ? 12.455 -4.447 -12.403 1.00 91.06 96 ASP A N 1
ATOM 792 C CA . ASP A 1 96 ? 11.981 -5.242 -13.533 1.00 91.06 96 ASP A CA 1
ATOM 793 C C . ASP A 1 96 ? 11.736 -4.365 -14.766 1.00 91.06 96 ASP A C 1
ATOM 795 O O . ASP A 1 96 ? 12.158 -4.724 -15.868 1.00 91.06 96 ASP A O 1
ATOM 799 N N . HIS A 1 97 ? 11.187 -3.162 -14.578 1.00 90.25 97 HIS A N 1
ATOM 800 C CA . HIS A 1 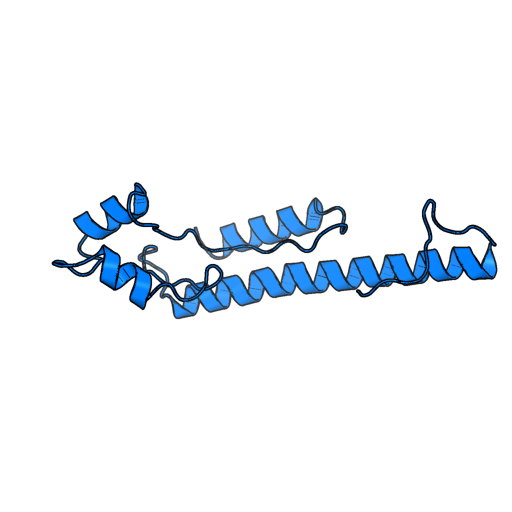97 ? 11.024 -2.198 -15.663 1.00 90.25 97 HIS A CA 1
ATOM 801 C C . HIS A 1 97 ? 12.378 -1.769 -16.245 1.00 90.25 97 HIS A C 1
ATOM 803 O O . HIS A 1 97 ? 12.565 -1.748 -17.461 1.00 90.25 97 HIS A O 1
ATOM 809 N N . LYS A 1 98 ? 13.375 -1.515 -15.388 1.00 91.62 98 LYS A N 1
ATOM 810 C CA . LYS A 1 98 ? 14.744 -1.209 -15.821 1.00 91.62 98 LYS A CA 1
ATOM 811 C C . LYS A 1 98 ? 15.351 -2.345 -16.646 1.00 91.62 98 LYS A C 1
ATOM 813 O O . LYS A 1 98 ? 15.957 -2.068 -17.679 1.00 91.62 98 LYS A O 1
ATOM 818 N N . LYS A 1 99 ? 15.218 -3.603 -16.205 1.00 91.19 99 LYS A N 1
ATOM 819 C CA . LYS A 1 99 ? 15.716 -4.769 -16.960 1.00 91.19 99 LYS A CA 1
ATOM 820 C C . LYS A 1 99 ? 15.078 -4.829 -18.342 1.00 91.19 99 LYS A C 1
ATOM 822 O O . LYS A 1 99 ? 15.801 -4.914 -19.329 1.00 91.19 99 LYS A O 1
ATOM 827 N N . LYS A 1 100 ? 13.753 -4.676 -18.408 1.00 88.88 100 LYS A N 1
ATOM 828 C CA . LYS A 1 100 ? 13.014 -4.674 -19.669 1.00 88.88 100 LYS A CA 1
ATOM 829 C C . LYS A 1 100 ? 13.482 -3.568 -20.614 1.00 88.88 100 LYS A C 1
ATOM 831 O O . LYS A 1 100 ? 13.733 -3.835 -21.781 1.00 88.88 100 LYS A O 1
ATOM 836 N N . VAL A 1 101 ? 13.653 -2.343 -20.115 1.00 88.94 101 VAL A N 1
ATOM 837 C CA . VAL A 1 101 ? 14.154 -1.228 -20.933 1.00 88.94 101 VAL A CA 1
ATOM 838 C C . VAL A 1 101 ? 15.554 -1.525 -21.471 1.00 88.94 101 VAL A C 1
ATOM 840 O O . VAL A 1 101 ? 15.823 -1.242 -22.636 1.00 88.94 101 VAL A O 1
ATOM 843 N N . VAL A 1 102 ? 16.443 -2.109 -20.662 1.00 91.12 102 VAL A N 1
ATOM 844 C CA . VAL A 1 102 ? 17.794 -2.497 -21.102 1.00 91.12 102 VAL A CA 1
ATOM 845 C C . VAL A 1 102 ? 17.745 -3.579 -22.186 1.00 91.12 102 VAL A C 1
ATOM 847 O O . VAL A 1 102 ? 18.442 -3.450 -23.192 1.00 91.12 102 VAL A O 1
ATOM 850 N N . GLU A 1 103 ? 16.920 -4.611 -22.011 1.00 90.50 103 GLU A N 1
ATOM 851 C CA . GLU A 1 103 ? 16.727 -5.690 -22.991 1.00 90.50 103 GLU A CA 1
ATOM 852 C C . GLU A 1 103 ? 16.139 -5.158 -24.305 1.00 90.50 103 GLU A C 1
ATOM 854 O O . GLU A 1 103 ? 16.752 -5.325 -25.359 1.00 90.50 103 GLU A O 1
ATOM 859 N N . ASP A 1 104 ? 15.032 -4.413 -24.234 1.00 89.06 104 ASP A N 1
ATOM 860 C CA . ASP A 1 104 ? 14.378 -3.803 -25.397 1.00 89.06 104 ASP A CA 1
ATOM 861 C C . ASP A 1 104 ? 15.339 -2.845 -26.135 1.00 89.06 104 ASP A C 1
ATOM 863 O O . ASP A 1 104 ? 15.349 -2.787 -27.365 1.00 89.06 104 ASP A O 1
ATOM 867 N N . THR A 1 105 ? 16.186 -2.108 -25.404 1.00 89.50 105 THR A N 1
ATOM 868 C CA . THR A 1 105 ? 17.231 -1.238 -25.979 1.00 89.50 105 THR A CA 1
ATOM 869 C C . THR A 1 105 ? 18.269 -2.045 -26.743 1.00 89.50 105 THR A C 1
ATOM 871 O O . THR A 1 105 ? 18.616 -1.693 -27.873 1.00 89.50 105 THR A O 1
ATOM 874 N N . LYS A 1 106 ? 18.764 -3.130 -26.145 1.00 90.56 106 LYS A N 1
ATOM 875 C CA . LYS A 1 106 ? 19.747 -4.004 -26.779 1.00 90.56 106 LYS A CA 1
ATOM 876 C C . LYS A 1 106 ? 19.186 -4.608 -28.066 1.00 90.56 106 LYS A C 1
ATOM 878 O O . LYS A 1 106 ? 19.813 -4.486 -29.116 1.00 90.56 106 LYS A O 1
ATOM 883 N N . ASP A 1 107 ? 17.984 -5.172 -28.015 1.00 89.12 107 ASP A N 1
ATOM 884 C CA . ASP A 1 107 ? 17.338 -5.783 -29.180 1.00 89.12 107 ASP A CA 1
ATOM 885 C C . ASP A 1 107 ? 17.034 -4.769 -30.288 1.00 89.12 107 ASP A C 1
ATOM 887 O O . ASP A 1 107 ? 17.216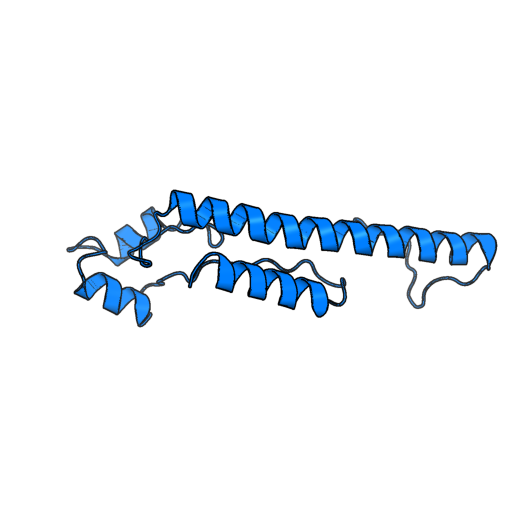 -5.057 -31.478 1.00 89.12 107 ASP A O 1
ATOM 891 N N . PHE A 1 108 ? 16.650 -3.548 -29.913 1.00 89.94 108 PHE A N 1
ATOM 892 C CA . PHE A 1 108 ? 16.429 -2.469 -30.866 1.00 89.94 108 PHE A CA 1
ATOM 893 C C . PHE A 1 108 ? 17.715 -2.107 -31.627 1.00 89.94 108 PHE A C 1
ATOM 895 O O . PHE A 1 108 ? 17.703 -2.054 -32.859 1.00 89.94 108 PHE A O 1
ATOM 902 N N . TYR A 1 109 ? 18.823 -1.854 -30.920 1.00 90.56 109 TYR A N 1
ATOM 903 C CA . TYR A 1 109 ? 20.045 -1.326 -31.539 1.00 90.56 109 TYR A CA 1
ATOM 904 C C . TYR A 1 109 ? 20.980 -2.402 -32.107 1.00 90.56 109 TYR A C 1
ATOM 906 O O . TYR A 1 109 ? 21.584 -2.172 -33.156 1.00 90.56 109 TYR A O 1
ATOM 914 N N . GLU A 1 110 ? 21.096 -3.566 -31.466 1.00 93.31 110 GLU A N 1
ATOM 915 C CA . GLU A 1 110 ? 21.992 -4.646 -31.907 1.00 93.31 110 GLU A CA 1
ATOM 916 C C . GLU A 1 110 ? 21.302 -5.590 -32.898 1.00 93.31 110 GLU A C 1
ATOM 918 O O . GLU A 1 110 ? 21.895 -5.973 -33.908 1.00 93.31 110 GLU A O 1
ATOM 923 N N . HIS A 1 111 ? 20.033 -5.928 -32.651 1.00 89.69 111 HIS A N 1
ATOM 924 C CA . HIS A 1 111 ? 19.299 -6.932 -33.431 1.00 89.69 111 HIS A CA 1
ATOM 925 C C . HIS A 1 111 ? 18.289 -6.333 -34.418 1.00 89.69 111 HIS A C 1
ATOM 927 O O . HIS A 1 111 ? 17.640 -7.079 -35.153 1.00 89.69 111 HIS A O 1
ATOM 933 N N . ARG A 1 112 ? 18.136 -4.999 -34.456 1.00 84.19 112 ARG A N 1
ATOM 934 C CA . ARG A 1 112 ? 17.159 -4.282 -35.303 1.00 84.19 112 ARG A CA 1
ATOM 935 C C . ARG A 1 112 ? 15.729 -4.816 -35.161 1.00 84.19 112 ARG A C 1
ATOM 937 O O . ARG A 1 112 ? 14.954 -4.776 -36.116 1.00 84.19 112 ARG A O 1
ATOM 944 N N . THR A 1 113 ? 15.385 -5.306 -33.972 1.00 85.38 113 THR A N 1
ATOM 945 C CA . THR A 1 113 ? 14.074 -5.887 -33.669 1.00 85.38 113 THR A CA 1
ATOM 946 C C . THR A 1 113 ? 13.368 -4.981 -32.663 1.00 85.38 113 THR A C 1
ATOM 948 O O . THR A 1 113 ? 13.531 -5.155 -31.458 1.00 85.38 113 THR A O 1
ATOM 951 N N . PRO A 1 114 ? 12.635 -3.950 -33.122 1.00 80.00 114 PRO A N 1
ATOM 952 C CA . PRO A 1 114 ? 11.940 -3.052 -32.214 1.00 80.00 114 PRO A CA 1
ATOM 953 C C . PRO A 1 114 ? 10.777 -3.770 -31.511 1.00 80.00 114 PRO A C 1
ATOM 955 O O . PRO A 1 114 ? 10.112 -4.598 -32.142 1.00 80.00 114 PRO A O 1
ATOM 958 N N . PRO A 1 115 ? 10.459 -3.414 -30.251 1.00 79.50 115 PRO A N 1
ATOM 959 C CA . PRO A 1 115 ? 9.271 -3.921 -29.576 1.00 79.50 115 PRO A CA 1
ATOM 960 C C . PRO A 1 115 ? 8.005 -3.689 -30.406 1.00 79.50 115 PRO A C 1
ATOM 962 O O . PRO A 1 115 ? 7.827 -2.630 -31.023 1.00 79.50 115 PRO A O 1
ATOM 965 N N . GLN A 1 116 ? 7.092 -4.664 -30.389 1.00 74.19 116 GLN A N 1
ATOM 966 C CA . GLN A 1 116 ? 5.761 -4.505 -30.969 1.00 74.19 116 GLN A CA 1
ATOM 967 C C . GLN A 1 116 ? 5.116 -3.299 -30.262 1.00 74.19 116 GLN A C 1
ATOM 969 O O . GLN A 1 116 ? 5.018 -3.288 -29.041 1.00 74.19 116 GLN A O 1
ATOM 974 N N . TYR A 1 117 ? 4.759 -2.251 -31.011 1.00 77.38 117 TYR A N 1
ATOM 975 C CA . TYR A 1 117 ? 4.265 -0.959 -30.495 1.00 77.38 117 TYR A CA 1
ATOM 976 C C . TYR A 1 117 ? 5.303 0.029 -29.929 1.00 77.38 117 TYR A C 1
ATOM 978 O O . TYR A 1 117 ? 4.911 0.974 -29.240 1.00 77.38 117 TYR A O 1
ATOM 986 N N . PHE A 1 118 ? 6.593 -0.090 -30.261 1.00 81.94 118 PHE A N 1
ATOM 987 C CA . PHE A 1 118 ? 7.569 0.949 -29.916 1.00 81.94 118 PHE A CA 1
ATOM 988 C C . PHE A 1 118 ? 7.183 2.309 -30.526 1.00 81.94 118 PHE A C 1
ATOM 990 O O . PHE A 1 118 ? 7.135 2.477 -31.745 1.00 81.94 118 PHE A O 1
ATOM 997 N N . ARG A 1 119 ? 6.909 3.297 -29.666 1.00 79.56 119 ARG A N 1
ATOM 998 C CA . ARG A 1 119 ? 6.579 4.686 -30.049 1.00 79.56 119 ARG A CA 1
ATOM 999 C C . ARG A 1 119 ? 7.567 5.699 -29.460 1.00 79.56 119 ARG A C 1
ATOM 1001 O O . ARG A 1 119 ? 7.197 6.847 -29.227 1.00 79.56 119 ARG A O 1
ATOM 1008 N N . GLY A 1 120 ? 8.798 5.260 -29.202 1.00 80.19 120 GLY A N 1
ATOM 1009 C CA . GLY A 1 120 ? 9.798 6.006 -28.441 1.00 80.19 120 GLY A CA 1
ATOM 1010 C C . GLY A 1 120 ? 9.833 5.608 -26.965 1.00 80.19 120 GLY A C 1
ATOM 1011 O O . GLY A 1 120 ? 8.901 4.980 -26.455 1.00 80.19 120 GLY A O 1
ATOM 1012 N N . TRP A 1 121 ? 10.928 5.971 -26.298 1.00 80.88 121 TRP A N 1
ATOM 1013 C CA . TRP A 1 121 ? 11.143 5.718 -24.873 1.00 80.88 121 TRP A CA 1
ATOM 1014 C C . TRP A 1 121 ? 10.112 6.463 -24.021 1.00 80.88 121 TRP A C 1
ATOM 1016 O O . TRP A 1 121 ? 9.726 7.589 -24.340 1.00 80.88 121 TRP A O 1
ATOM 1026 N N . ARG A 1 122 ? 9.649 5.815 -22.953 1.00 74.38 122 ARG A N 1
ATOM 1027 C CA . ARG A 1 122 ? 8.681 6.358 -21.994 1.00 74.38 122 ARG A CA 1
ATOM 1028 C C . ARG A 1 122 ? 9.340 6.494 -20.627 1.00 74.38 122 ARG A C 1
ATOM 1030 O O . ARG A 1 122 ? 10.376 5.882 -20.380 1.00 74.38 122 ARG A O 1
ATOM 1037 N N . GLU A 1 123 ? 8.747 7.335 -19.790 1.00 71.00 123 GLU A N 1
ATOM 1038 C CA . GLU A 1 123 ? 9.146 7.474 -18.391 1.00 71.00 123 GLU A CA 1
ATOM 1039 C C . GLU A 1 123 ? 8.993 6.133 -17.659 1.00 71.00 123 GLU A C 1
ATOM 1041 O O . GLU A 1 123 ? 8.110 5.339 -17.999 1.00 71.00 123 GLU A O 1
ATOM 1046 N N . VAL A 1 124 ? 9.895 5.906 -16.700 1.00 59.19 124 VAL A N 1
ATOM 1047 C CA . VAL A 1 124 ? 9.960 4.730 -15.819 1.00 59.19 124 VAL A CA 1
ATOM 1048 C C . VAL A 1 124 ? 9.424 5.106 -14.450 1.00 59.19 124 VAL A C 1
ATOM 1050 O O . VAL A 1 124 ? 9.860 6.170 -13.953 1.00 59.19 124 VAL A O 1
#

Sequence (124 aa):
DTDKTLEKAVEFINSYSDGVELRTIRPVTPYPGSALFDKLLQEGRLQSGNPIEYFYKKHVNSDLFSFHWMPEITNEEADKMLYWANMEIFNKYVLDHKKKVVEDTKDFYEHRTPPQYFRGWREV

Solvent-accessible surface area (backbone atoms only — not comparable to full-atom values): 7635 Å² total; per-residue (Å²): 137,52,72,71,56,50,50,52,50,43,52,48,50,67,73,68,58,87,65,83,67,93,69,75,76,63,56,89,73,61,48,85,93,32,74,59,27,54,50,35,48,74,72,61,75,39,60,87,92,52,47,63,62,51,44,62,74,54,54,83,51,74,73,51,48,64,65,77,79,53,94,92,46,54,43,70,55,47,37,52,52,42,50,53,47,34,49,55,46,46,53,49,44,53,52,53,48,50,51,50,53,52,52,51,50,46,34,33,73,77,65,70,48,66,59,93,84,69,81,72,91,75,92,130